Protein AF-I1T7L1-F1 (afdb_monomer_lite)

Radius of gyration: 15.78 Å; chains: 1; bounding box: 38×20×42 Å

Foldseek 3Di:
DPPCLPAQAEDADPPLVPVQVVVQVVNVVVVSHDPVRGYYDQVVLQLVVLVVVCVVVVHDSVPDGWDWDAGNDDPRTRTDD

Structure (mmCIF, N/CA/C/O backbone):
data_AF-I1T7L1-F1
#
_entry.id   AF-I1T7L1-F1
#
loop_
_atom_site.group_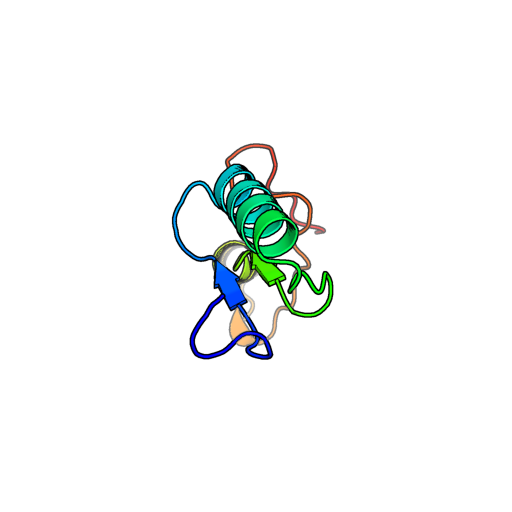PDB
_atom_site.id
_atom_site.type_symbol
_atom_site.label_atom_id
_atom_site.label_alt_id
_atom_site.label_comp_id
_atom_site.label_asym_id
_atom_site.label_entity_id
_atom_site.label_seq_id
_atom_site.pdbx_PDB_ins_code
_atom_site.Cartn_x
_atom_site.Cartn_y
_atom_site.Cartn_z
_atom_site.occupancy
_atom_site.B_iso_or_equiv
_atom_site.auth_seq_id
_atom_site.auth_comp_id
_atom_site.auth_asym_id
_atom_site.auth_atom_id
_atom_site.pdbx_PDB_model_num
ATOM 1 N N . ALA A 1 1 ? -16.663 6.909 9.183 1.00 79.75 1 ALA A N 1
ATOM 2 C CA . ALA A 1 1 ? -16.965 6.404 10.540 1.00 79.75 1 ALA A CA 1
ATOM 3 C C . ALA A 1 1 ? -18.469 6.336 10.816 1.00 79.75 1 ALA A C 1
ATOM 5 O O . ALA A 1 1 ? -18.953 5.241 11.025 1.00 79.75 1 ALA A O 1
ATOM 6 N N . ARG A 1 2 ? -19.218 7.453 10.786 1.00 88.50 2 ARG A N 1
ATOM 7 C CA . ARG A 1 2 ? -20.649 7.461 11.164 1.00 88.50 2 ARG A CA 1
ATOM 8 C C . ARG A 1 2 ? -21.600 6.850 10.124 1.00 88.50 2 ARG A C 1
ATOM 10 O O . ARG A 1 2 ? -22.453 6.060 10.488 1.00 88.50 2 ARG A O 1
ATOM 17 N N . THR A 1 3 ? -21.438 7.202 8.849 1.00 96.75 3 THR A N 1
ATOM 18 C CA . THR A 1 3 ? -22.396 6.825 7.789 1.00 96.75 3 THR A CA 1
ATOM 19 C C . THR A 1 3 ? -22.160 5.423 7.229 1.00 96.75 3 THR A C 1
ATOM 21 O O . THR A 1 3 ? -23.097 4.649 7.084 1.00 96.75 3 THR A O 1
ATOM 24 N N . SER A 1 4 ? -20.898 5.083 6.953 1.00 96.88 4 SER A N 1
ATOM 25 C CA . SER A 1 4 ? -20.517 3.812 6.317 1.00 96.88 4 SER A CA 1
ATOM 26 C C . SER A 1 4 ? -19.378 3.133 7.092 1.00 96.88 4 SER A C 1
ATOM 28 O O . SER A 1 4 ? -18.260 3.053 6.583 1.00 96.88 4 SER A O 1
ATOM 30 N N . PRO A 1 5 ? -19.601 2.686 8.344 1.00 95.69 5 PRO A N 1
ATOM 31 C CA . PRO A 1 5 ? -18.549 2.102 9.191 1.00 95.69 5 PRO A CA 1
ATOM 32 C C . PRO A 1 5 ? -17.933 0.821 8.610 1.00 95.69 5 PRO A C 1
ATOM 34 O O . PRO A 1 5 ? -16.792 0.499 8.912 1.00 95.69 5 PRO A O 1
ATOM 37 N N . ASN A 1 6 ? -18.667 0.119 7.742 1.00 95.69 6 ASN A N 1
ATOM 38 C CA . ASN A 1 6 ? -18.251 -1.152 7.150 1.00 95.69 6 ASN A CA 1
ATOM 39 C C . ASN A 1 6 ? -17.615 -1.024 5.755 1.00 95.69 6 ASN A C 1
ATOM 41 O O . ASN A 1 6 ? -17.332 -2.056 5.140 1.00 95.69 6 ASN A O 1
ATOM 45 N N . ALA A 1 7 ? -17.420 0.191 5.235 1.00 98.19 7 ALA A N 1
ATOM 46 C CA . ALA A 1 7 ? -16.802 0.402 3.927 1.00 98.19 7 ALA A CA 1
ATOM 47 C C . ALA A 1 7 ? -15.305 0.044 3.932 1.00 98.19 7 ALA A C 1
ATOM 49 O O . ALA A 1 7 ? -14.638 0.138 4.962 1.00 98.19 7 ALA A O 1
ATOM 50 N N . CYS A 1 8 ? -14.779 -0.329 2.766 1.00 98.38 8 CYS A N 1
ATOM 51 C CA . CYS A 1 8 ? -13.341 -0.358 2.511 1.00 98.38 8 CYS A CA 1
ATOM 52 C C . CYS A 1 8 ? -12.844 1.077 2.292 1.00 98.38 8 CYS A C 1
ATOM 54 O O . CYS A 1 8 ? -13.428 1.822 1.505 1.00 98.38 8 CYS A O 1
ATOM 56 N N . ILE A 1 9 ? -11.790 1.474 3.000 1.00 98.44 9 ILE A N 1
ATOM 57 C CA . ILE A 1 9 ? -11.264 2.838 3.037 1.00 98.44 9 ILE A CA 1
ATOM 58 C C . ILE A 1 9 ? -9.854 2.827 2.447 1.00 98.44 9 ILE A C 1
ATOM 60 O O . ILE A 1 9 ? -8.915 2.341 3.078 1.00 98.44 9 ILE A O 1
ATOM 64 N N . GLY A 1 10 ? -9.723 3.403 1.252 1.00 98.44 10 GLY A N 1
ATOM 65 C CA . GLY A 1 10 ? -8.442 3.667 0.602 1.00 98.44 10 GLY A CA 1
ATOM 66 C C . GLY A 1 10 ? -7.988 5.106 0.836 1.00 98.44 10 GLY A C 1
ATOM 67 O O . GLY A 1 10 ? -8.699 6.046 0.481 1.00 98.44 10 GLY A O 1
ATOM 68 N N . ILE A 1 11 ? -6.809 5.291 1.424 1.00 98.56 11 ILE A N 1
ATOM 69 C CA . ILE A 1 11 ? -6.211 6.609 1.660 1.00 98.56 11 ILE A CA 1
ATOM 70 C C . ILE A 1 11 ? -5.242 6.943 0.524 1.00 98.56 11 ILE A C 1
ATOM 72 O O . ILE A 1 11 ? -4.214 6.288 0.374 1.00 98.56 11 ILE A O 1
ATOM 76 N N . ILE A 1 12 ? -5.575 7.981 -0.247 1.00 98.38 12 ILE A N 1
ATOM 77 C CA . ILE A 1 12 ? -4.721 8.550 -1.309 1.00 98.38 12 ILE A CA 1
ATOM 78 C C . ILE A 1 12 ? -4.035 9.837 -0.830 1.00 98.38 12 ILE A C 1
ATOM 80 O O . ILE A 1 12 ? -2.968 10.203 -1.315 1.00 98.38 12 ILE A O 1
ATOM 84 N N . THR A 1 13 ? -4.642 10.541 0.129 1.00 98.38 13 THR A N 1
ATOM 85 C CA . THR A 1 13 ? -4.125 11.812 0.640 1.00 98.38 13 THR A CA 1
ATOM 86 C C . THR A 1 13 ? -2.697 11.655 1.149 1.00 98.38 13 THR A C 1
ATOM 88 O O . THR A 1 13 ? -2.429 10.855 2.047 1.00 98.38 13 THR A O 1
ATOM 91 N N . ASN A 1 14 ? -1.795 12.461 0.596 1.00 97.19 14 ASN A N 1
ATOM 92 C CA . ASN A 1 14 ? -0.413 12.505 1.037 1.00 97.19 14 ASN A CA 1
ATOM 93 C C . ASN A 1 14 ? -0.250 13.291 2.347 1.00 97.19 14 ASN A C 1
ATOM 95 O O . ASN A 1 14 ? -0.973 14.265 2.564 1.00 97.19 14 ASN A O 1
ATOM 99 N N . PRO A 1 15 ? 0.725 12.914 3.193 1.00 97.25 15 PRO A N 1
ATOM 100 C CA . PRO A 1 15 ? 1.609 11.750 3.054 1.00 97.25 15 PRO A CA 1
ATOM 101 C C . PRO A 1 15 ? 0.922 10.456 3.530 1.00 97.25 15 PRO A C 1
ATOM 103 O O . PRO A 1 15 ? 0.546 10.348 4.698 1.00 97.25 15 PRO A O 1
ATOM 106 N N . VAL A 1 16 ? 0.787 9.449 2.655 1.00 98.31 16 VAL A N 1
ATOM 107 C CA . VAL A 1 16 ? 0.045 8.201 2.960 1.00 98.31 16 VAL A CA 1
ATOM 108 C C . VAL A 1 16 ? 0.597 7.498 4.207 1.00 98.31 16 VAL A C 1
ATOM 110 O O . VAL A 1 16 ? -0.184 7.040 5.044 1.00 98.31 16 VAL A O 1
ATOM 113 N N . ASN A 1 17 ? 1.924 7.513 4.386 1.00 97.94 17 ASN A N 1
ATOM 114 C CA . ASN A 1 17 ? 2.620 6.941 5.547 1.00 97.94 17 ASN A CA 1
ATOM 115 C C . ASN A 1 17 ? 2.107 7.480 6.890 1.00 97.94 17 ASN A C 1
ATOM 117 O O . ASN A 1 17 ? 2.139 6.767 7.888 1.00 97.94 17 ASN A O 1
ATOM 121 N N . THR A 1 18 ? 1.617 8.721 6.915 1.00 98.19 18 THR A N 1
ATOM 122 C CA . THR A 1 18 ? 1.090 9.369 8.122 1.00 98.19 18 THR A CA 1
ATOM 123 C C . THR A 1 18 ? -0.437 9.365 8.137 1.00 98.19 18 THR A C 1
ATOM 125 O O . THR A 1 18 ? -1.051 9.181 9.189 1.00 98.19 18 THR A O 1
ATOM 128 N N . MET A 1 19 ? -1.076 9.525 6.975 1.00 98.44 19 MET A N 1
ATOM 129 C CA . MET A 1 19 ? -2.534 9.619 6.876 1.00 98.44 19 MET A CA 1
ATOM 130 C C . MET A 1 19 ? -3.240 8.299 7.206 1.00 98.44 19 MET A C 1
ATOM 132 O O . MET A 1 19 ? -4.313 8.327 7.810 1.00 98.44 19 MET A O 1
ATOM 136 N N . VAL A 1 20 ? -2.647 7.145 6.878 1.00 98.50 20 VAL A N 1
ATOM 137 C CA . VAL A 1 20 ? -3.217 5.833 7.234 1.00 98.50 20 VAL A CA 1
ATOM 138 C C . VAL A 1 20 ? -3.246 5.622 8.757 1.00 98.50 20 VAL A C 1
ATOM 140 O O . VAL A 1 20 ? -4.333 5.357 9.278 1.00 98.50 20 VAL A O 1
ATOM 143 N N . PRO A 1 21 ? -2.140 5.806 9.511 1.00 98.38 21 PRO A N 1
ATOM 144 C CA . PRO A 1 21 ? -2.183 5.777 10.974 1.00 98.38 21 PRO A CA 1
ATOM 145 C C . PRO A 1 21 ? -3.181 6.769 11.587 1.00 98.38 21 PRO A C 1
ATOM 147 O O . PRO A 1 21 ? -3.926 6.400 12.493 1.00 98.38 21 PRO A O 1
ATOM 150 N N . ILE A 1 22 ? -3.264 8.003 11.071 1.00 98.56 22 ILE A N 1
ATOM 151 C CA . ILE A 1 22 ? -4.246 8.995 11.547 1.00 98.56 22 ILE A CA 1
ATOM 152 C C . ILE A 1 22 ? -5.678 8.480 11.351 1.00 98.56 22 ILE A C 1
ATOM 154 O O . ILE A 1 22 ? -6.490 8.534 12.277 1.00 98.56 22 ILE A O 1
ATOM 158 N N . ALA A 1 23 ? -5.996 7.953 10.166 1.00 98.38 23 ALA A N 1
ATOM 159 C CA . ALA A 1 23 ? -7.309 7.385 9.882 1.00 98.38 23 ALA A CA 1
ATOM 160 C C . ALA A 1 23 ? -7.622 6.191 10.797 1.00 98.38 23 ALA A C 1
ATOM 162 O O . ALA A 1 23 ? -8.746 6.085 11.295 1.00 98.38 23 ALA A O 1
ATOM 163 N N . ALA A 1 24 ? -6.634 5.335 11.078 1.00 98.56 24 ALA A N 1
ATOM 164 C CA . ALA A 1 24 ? -6.780 4.222 12.010 1.00 98.56 24 ALA A CA 1
ATOM 165 C C . ALA A 1 24 ? -7.176 4.714 13.410 1.00 98.56 24 ALA A C 1
ATOM 167 O O . ALA A 1 24 ? -8.143 4.212 13.979 1.00 98.56 24 ALA A O 1
ATOM 168 N N . GLU A 1 25 ? -6.506 5.739 13.940 1.00 98.62 25 GLU A N 1
ATOM 169 C CA . GLU A 1 25 ? -6.829 6.305 15.255 1.00 98.62 25 GLU A CA 1
ATOM 170 C C . GLU A 1 25 ? -8.217 6.956 15.300 1.00 98.62 25 GLU A C 1
ATOM 172 O O . GLU A 1 25 ? -8.947 6.798 16.280 1.00 98.62 25 GLU A O 1
ATOM 177 N N . VAL A 1 26 ? -8.642 7.631 14.228 1.00 98.25 26 VAL A N 1
ATOM 178 C CA . VAL A 1 26 ? -10.007 8.176 14.125 1.00 98.25 26 VAL A CA 1
ATOM 179 C C . VAL A 1 26 ? -11.053 7.057 14.145 1.00 98.25 26 VAL A C 1
ATOM 181 O O . VAL A 1 26 ? -12.069 7.171 14.832 1.00 98.25 26 VAL A O 1
ATOM 184 N N . LEU A 1 27 ? -10.814 5.959 13.424 1.00 98.31 27 LEU A N 1
ATOM 185 C CA . LEU A 1 27 ? -11.715 4.805 13.403 1.00 98.31 27 LEU A CA 1
ATOM 186 C C . LEU A 1 27 ? -11.737 4.064 14.747 1.00 98.31 27 LEU A C 1
ATOM 188 O O . LEU A 1 27 ? -12.811 3.641 15.176 1.00 98.31 27 LEU A O 1
ATOM 192 N N . LYS A 1 28 ? -10.590 3.945 15.432 1.00 98.38 28 LYS A N 1
ATOM 193 C CA . LYS A 1 28 ? -10.487 3.350 16.776 1.00 98.38 28 LYS A CA 1
ATOM 194 C C . LYS A 1 28 ? -11.263 4.171 17.799 1.00 98.38 28 LYS A C 1
ATOM 196 O O . LYS A 1 28 ? -12.075 3.608 18.524 1.00 98.38 28 LYS A O 1
ATOM 201 N N . LYS A 1 29 ? -11.095 5.500 17.801 1.00 98.25 29 LYS A N 1
ATOM 202 C CA . LYS A 1 29 ? -11.872 6.419 18.656 1.00 98.25 29 LYS A CA 1
ATOM 203 C C . LYS A 1 29 ? -13.376 6.325 18.403 1.00 98.25 29 LYS A C 1
ATOM 205 O O . LYS A 1 29 ? -14.161 6.525 19.321 1.00 98.25 29 LYS A O 1
ATOM 210 N N . ALA A 1 30 ? -13.775 6.014 17.172 1.00 97.62 30 ALA A N 1
ATOM 211 C CA . ALA A 1 30 ? -15.169 5.788 16.807 1.00 97.62 30 ALA A CA 1
ATOM 212 C C . ALA A 1 30 ? -15.666 4.350 17.072 1.00 97.62 30 ALA A C 1
ATOM 214 O O . ALA A 1 30 ? -16.836 4.079 16.820 1.00 97.62 30 ALA A O 1
ATOM 215 N N . GLY A 1 31 ? -14.811 3.430 17.541 1.00 97.94 31 GLY A N 1
ATOM 216 C CA . GLY A 1 31 ? -15.173 2.040 17.846 1.00 97.94 31 GLY A CA 1
ATOM 217 C C . GLY A 1 31 ? -15.448 1.151 16.627 1.00 97.94 31 GLY A C 1
ATOM 218 O O . GLY A 1 31 ? -16.038 0.088 16.774 1.00 97.94 31 GLY A O 1
ATOM 219 N N . VAL A 1 32 ? -15.043 1.570 15.421 1.00 98.25 32 VAL A N 1
ATOM 220 C CA . VAL A 1 32 ? -15.379 0.891 14.148 1.00 98.25 32 VAL A CA 1
ATOM 221 C C . VAL A 1 32 ? -14.144 0.499 13.329 1.00 98.25 32 VAL A C 1
ATOM 223 O O . VAL A 1 32 ? -14.234 0.254 12.128 1.00 98.25 32 VAL A O 1
ATOM 226 N N 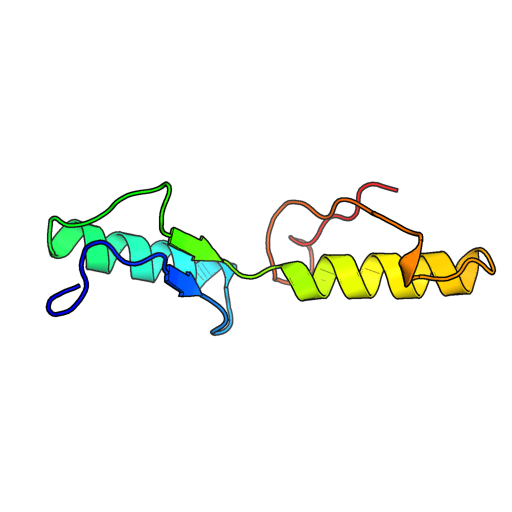. TYR A 1 33 ? -12.963 0.483 13.950 1.00 98.31 33 TYR A N 1
ATOM 227 C CA . TYR A 1 33 ? -11.722 0.132 13.264 1.00 98.31 33 TYR A CA 1
ATOM 228 C C . TYR A 1 33 ? -11.686 -1.347 12.873 1.00 98.31 33 TYR A C 1
ATOM 230 O O . TYR A 1 33 ? -11.797 -2.229 13.721 1.00 98.31 33 TYR A O 1
ATOM 238 N N . ASN A 1 34 ? -11.462 -1.604 11.584 1.00 98.12 34 ASN A N 1
ATOM 239 C CA . ASN A 1 34 ? -11.160 -2.925 11.051 1.00 98.12 34 ASN A CA 1
ATOM 240 C C . ASN A 1 34 ? -9.858 -2.838 10.231 1.00 98.12 34 ASN A C 1
ATOM 242 O O . ASN A 1 34 ? -9.864 -2.186 9.181 1.00 98.12 34 ASN A O 1
ATOM 246 N N . PRO A 1 35 ? -8.757 -3.482 10.669 1.00 97.69 35 PRO A N 1
ATOM 247 C CA . PRO A 1 35 ? -7.469 -3.409 9.978 1.00 97.69 35 PRO A CA 1
ATOM 248 C C . PRO A 1 35 ? -7.513 -3.990 8.557 1.00 97.69 35 PRO A C 1
ATOM 250 O O . PRO A 1 35 ? -6.754 -3.549 7.705 1.00 97.69 35 PRO A O 1
ATOM 253 N N . ASN A 1 36 ? -8.444 -4.903 8.259 1.00 98.38 36 ASN A N 1
ATOM 254 C CA . ASN A 1 36 ? -8.598 -5.499 6.927 1.00 98.38 36 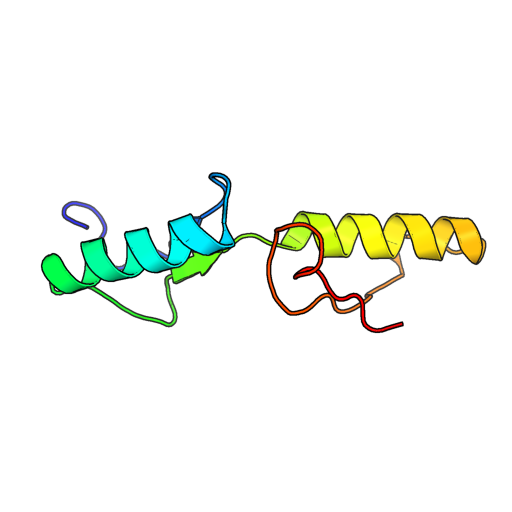ASN A CA 1
ATOM 255 C C . ASN A 1 36 ? -9.356 -4.591 5.941 1.00 98.38 36 ASN A C 1
ATOM 257 O O . ASN A 1 36 ? -9.548 -4.963 4.786 1.00 98.38 36 ASN A O 1
ATOM 261 N N . LYS A 1 37 ? -9.849 -3.429 6.392 1.00 98.31 37 LYS A N 1
ATOM 262 C CA . LYS A 1 37 ? -10.640 -2.491 5.578 1.00 98.31 37 LYS A CA 1
ATOM 263 C C . LYS A 1 37 ? -10.023 -1.102 5.463 1.00 98.31 37 LYS A C 1
ATOM 265 O O . LYS A 1 37 ? -10.628 -0.247 4.826 1.00 98.31 37 LYS A O 1
ATOM 270 N N . LEU A 1 38 ? -8.855 -0.864 6.053 1.00 98.56 38 LEU A N 1
ATOM 271 C CA . LEU A 1 38 ? -8.124 0.392 5.919 1.00 98.56 38 LEU A CA 1
ATOM 272 C C . LEU A 1 38 ? -6.802 0.126 5.203 1.00 98.56 38 LEU A C 1
ATOM 274 O O . LEU A 1 38 ? -5.976 -0.627 5.707 1.00 98.56 38 LEU A O 1
ATOM 278 N N . PHE A 1 39 ? -6.587 0.771 4.062 1.00 98.62 39 PHE A N 1
ATOM 279 C CA . PHE A 1 39 ? -5.360 0.625 3.283 1.00 98.62 39 PHE A CA 1
ATOM 280 C C . PHE A 1 39 ? -4.889 1.967 2.722 1.00 98.62 39 PHE A C 1
ATOM 282 O O . PHE A 1 39 ? -5.685 2.839 2.369 1.00 98.62 39 PHE A O 1
ATOM 289 N N . GLY A 1 40 ? -3.571 2.135 2.651 1.00 98.56 40 GLY A N 1
ATOM 290 C CA . GLY A 1 40 ? -2.941 3.216 1.899 1.00 98.56 40 GLY A CA 1
ATOM 291 C C . GLY A 1 40 ? -2.810 2.817 0.438 1.00 98.56 40 GLY A C 1
ATOM 292 O O . GLY A 1 40 ? -2.407 1.695 0.143 1.00 98.56 40 GLY A O 1
ATOM 293 N N . VAL A 1 41 ? -3.155 3.714 -0.479 1.00 98.50 41 VAL A N 1
ATOM 294 C CA . VAL A 1 41 ? -3.021 3.450 -1.913 1.00 98.50 41 VAL A CA 1
ATOM 295 C C . VAL A 1 41 ? -1.577 3.731 -2.329 1.00 98.50 41 VAL A C 1
ATOM 297 O O . VAL A 1 41 ? -1.180 4.886 -2.434 1.00 98.50 41 VAL A O 1
ATOM 300 N N . THR A 1 42 ? -0.800 2.673 -2.570 1.00 98.50 42 THR A N 1
ATOM 301 C CA . THR A 1 42 ? 0.610 2.739 -3.013 1.00 98.50 42 THR A CA 1
ATOM 302 C C . THR A 1 42 ? 0.804 2.293 -4.466 1.00 98.50 42 THR A C 1
ATOM 304 O O . THR A 1 42 ? 1.922 2.233 -4.968 1.00 98.50 42 THR A O 1
ATOM 307 N N . THR A 1 43 ? -0.290 2.010 -5.180 1.00 98.06 43 THR A N 1
ATOM 308 C CA . THR A 1 43 ? -0.289 1.430 -6.533 1.00 98.06 43 THR A CA 1
ATOM 309 C C . THR A 1 43 ? 0.497 2.256 -7.555 1.00 98.06 43 THR A C 1
ATOM 311 O O . THR A 1 43 ? 1.049 1.698 -8.498 1.00 98.06 43 THR A O 1
ATOM 314 N N . LEU A 1 44 ? 0.597 3.577 -7.365 1.00 97.81 44 LEU A N 1
ATOM 315 C CA . LEU A 1 44 ? 1.397 4.441 -8.235 1.00 97.81 44 LEU A CA 1
ATOM 316 C C . LEU A 1 44 ? 2.881 4.046 -8.250 1.00 97.81 44 LEU A C 1
ATOM 318 O O . LEU A 1 44 ? 3.519 4.154 -9.294 1.00 97.81 44 LEU A O 1
ATOM 322 N N . ASP A 1 45 ? 3.428 3.584 -7.125 1.00 98.12 45 ASP A N 1
ATOM 323 C CA . ASP A 1 45 ? 4.836 3.194 -7.060 1.00 98.12 45 ASP A CA 1
ATOM 324 C C . ASP A 1 45 ? 5.087 1.905 -7.850 1.00 98.12 45 ASP A C 1
ATOM 326 O O . ASP A 1 45 ? 6.079 1.827 -8.565 1.00 98.12 45 ASP A O 1
ATOM 330 N N . ILE A 1 46 ? 4.143 0.957 -7.826 1.00 98.12 46 ILE A N 1
ATOM 331 C CA . ILE A 1 46 ? 4.182 -0.260 -8.658 1.00 98.12 46 ILE A CA 1
ATOM 332 C C . ILE A 1 46 ? 4.163 0.115 -10.143 1.00 98.12 46 ILE A C 1
ATOM 334 O O . ILE A 1 46 ? 5.025 -0.310 -10.908 1.00 98.12 46 ILE A O 1
ATOM 338 N N . ILE A 1 47 ? 3.221 0.974 -10.554 1.00 98.00 47 ILE A N 1
ATOM 339 C CA . ILE A 1 47 ? 3.105 1.420 -11.952 1.00 98.00 47 ILE A CA 1
ATOM 340 C C . ILE A 1 47 ? 4.393 2.121 -12.407 1.00 98.00 47 ILE A C 1
ATOM 342 O O . ILE A 1 47 ? 4.864 1.889 -13.523 1.00 98.00 47 ILE A O 1
ATOM 346 N N . ARG A 1 48 ? 4.998 2.950 -11.548 1.00 98.00 48 ARG A N 1
ATOM 347 C CA . ARG A 1 48 ? 6.288 3.597 -11.828 1.00 98.00 48 ARG A CA 1
ATOM 348 C C . ARG A 1 48 ? 7.417 2.582 -11.968 1.00 98.00 48 ARG A C 1
ATOM 350 O O . ARG A 1 48 ? 8.161 2.666 -12.939 1.00 98.00 48 ARG A O 1
ATOM 357 N N . SER A 1 49 ? 7.525 1.619 -11.054 1.00 98.19 49 SER A N 1
ATOM 358 C CA . SER A 1 49 ? 8.531 0.556 -11.126 1.00 98.19 49 SER A CA 1
ATOM 359 C C . SER A 1 49 ? 8.406 -0.258 -12.412 1.00 98.19 49 SER A C 1
ATOM 361 O O . SER A 1 49 ? 9.398 -0.403 -13.125 1.00 98.19 49 SER A O 1
ATOM 363 N N . ASN A 1 50 ? 7.195 -0.699 -12.763 1.00 98.50 50 ASN A N 1
ATOM 364 C CA . ASN A 1 50 ? 6.925 -1.407 -14.018 1.00 98.50 50 ASN A CA 1
ATOM 365 C C . ASN A 1 50 ? 7.313 -0.565 -15.238 1.00 98.50 50 ASN A C 1
ATOM 367 O O . ASN A 1 50 ? 7.934 -1.075 -16.165 1.00 98.50 50 ASN A O 1
ATOM 371 N N . THR A 1 51 ? 6.995 0.732 -15.225 1.00 98.50 51 THR A N 1
ATOM 372 C CA . THR A 1 51 ? 7.334 1.647 -16.325 1.00 98.50 51 THR A CA 1
ATOM 373 C C . THR A 1 51 ? 8.846 1.781 -16.492 1.00 98.50 51 THR A C 1
ATOM 375 O O . THR A 1 51 ? 9.358 1.564 -17.586 1.00 98.50 51 THR A O 1
ATOM 378 N N . PHE A 1 52 ? 9.577 2.079 -15.414 1.00 98.12 52 PHE A N 1
ATOM 379 C CA . PHE A 1 52 ? 11.022 2.309 -15.483 1.00 98.12 52 PHE A CA 1
ATOM 380 C C . PHE A 1 52 ? 11.810 1.044 -15.825 1.00 98.12 52 PHE A C 1
ATOM 382 O O . PHE A 1 52 ? 12.766 1.098 -16.596 1.00 98.12 52 PHE A O 1
ATOM 389 N N . VAL A 1 53 ? 11.415 -0.110 -15.284 1.00 98.00 53 VAL A N 1
ATOM 390 C CA . VAL A 1 53 ? 12.072 -1.380 -15.616 1.00 98.00 53 VAL A CA 1
ATOM 391 C C . VAL A 1 53 ? 11.695 -1.852 -17.014 1.00 98.00 53 VAL A C 1
ATOM 393 O O . VAL A 1 53 ? 12.571 -2.338 -17.726 1.00 98.00 53 VAL A O 1
ATOM 396 N N . GLY A 1 54 ? 10.441 -1.670 -17.436 1.00 98.25 54 GLY A N 1
ATOM 397 C CA . GLY A 1 54 ? 10.006 -1.956 -18.802 1.00 98.25 54 GLY A CA 1
ATOM 398 C C . GLY A 1 54 ? 10.800 -1.155 -19.825 1.00 98.25 54 GLY A C 1
ATOM 399 O O . GLY A 1 54 ? 11.357 -1.733 -20.755 1.00 98.25 54 GLY A O 1
ATOM 400 N N . GLU A 1 55 ? 10.967 0.148 -19.593 1.00 98.19 55 GLU A N 1
ATOM 401 C CA . GLU A 1 55 ? 11.802 1.014 -20.428 1.00 98.19 55 GLU A CA 1
ATOM 402 C C . GLU A 1 55 ? 13.264 0.539 -20.466 1.00 98.19 55 GLU A C 1
ATOM 404 O O . GLU A 1 55 ? 13.824 0.352 -21.547 1.00 98.19 55 GLU A O 1
ATOM 409 N N . LEU A 1 56 ? 13.863 0.257 -19.302 1.00 97.94 56 LEU A N 1
ATOM 410 C CA . LEU A 1 56 ? 15.256 -0.191 -19.190 1.00 97.94 56 LEU A CA 1
ATOM 411 C C . LEU A 1 56 ? 15.512 -1.556 -19.852 1.00 97.94 56 LEU A C 1
ATOM 413 O O . LEU A 1 56 ? 16.621 -1.825 -20.312 1.00 97.94 56 LEU A O 1
ATOM 417 N N . LYS A 1 57 ? 14.517 -2.449 -19.847 1.00 97.25 57 LYS A N 1
ATOM 418 C CA . LYS A 1 57 ? 14.617 -3.819 -20.375 1.00 97.25 57 LYS A CA 1
ATOM 419 C C . LYS A 1 57 ? 13.998 -3.986 -21.762 1.00 97.25 57 LYS A C 1
ATOM 421 O O . LYS A 1 57 ? 14.050 -5.091 -22.293 1.00 97.25 57 LYS A O 1
ATOM 426 N N . HIS A 1 58 ? 13.443 -2.922 -22.343 1.00 97.62 58 HIS A N 1
ATOM 427 C CA . HIS A 1 58 ? 12.679 -2.957 -23.595 1.00 97.62 58 HIS A CA 1
ATOM 428 C C . HIS A 1 58 ? 11.515 -3.965 -23.564 1.00 97.62 58 HIS A C 1
ATOM 430 O O . HIS A 1 58 ? 11.263 -4.680 -24.534 1.00 97.62 58 HIS A O 1
ATOM 436 N N . LEU A 1 59 ? 10.814 -4.028 -22.432 1.00 97.75 59 LEU A N 1
ATOM 437 C CA . LEU A 1 59 ? 9.630 -4.859 -22.213 1.00 97.75 59 LEU A CA 1
ATOM 438 C C . LEU A 1 59 ? 8.387 -3.971 -22.105 1.00 97.75 59 LEU A C 1
ATOM 440 O O . LEU A 1 59 ? 8.479 -2.825 -21.668 1.00 97.75 59 LEU A O 1
ATOM 444 N N . ASP A 1 60 ? 7.220 -4.506 -22.466 1.00 97.81 60 ASP A N 1
ATOM 445 C CA . ASP A 1 60 ? 5.944 -3.818 -22.251 1.00 97.81 60 ASP A CA 1
ATOM 446 C C . ASP A 1 60 ? 5.659 -3.704 -20.737 1.00 97.81 60 ASP A C 1
ATOM 448 O O . ASP A 1 60 ? 5.499 -4.741 -20.080 1.00 97.81 60 ASP A O 1
ATOM 452 N N . PRO A 1 61 ? 5.559 -2.486 -20.161 1.00 97.44 61 PRO A N 1
ATOM 453 C CA . PRO A 1 61 ? 5.266 -2.294 -18.740 1.00 97.44 61 PRO A CA 1
ATOM 454 C C . PRO A 1 61 ? 3.980 -2.974 -18.263 1.00 97.44 61 PRO A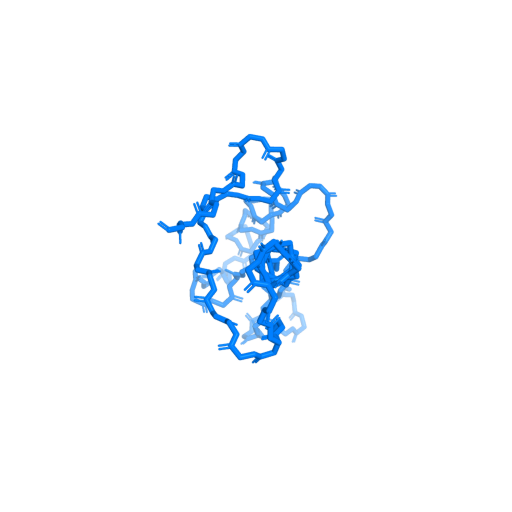 C 1
ATOM 456 O O . PRO A 1 61 ? 3.888 -3.331 -17.090 1.00 97.44 61 PRO A O 1
ATOM 459 N N . ALA A 1 62 ? 2.995 -3.173 -19.147 1.00 96.75 62 ALA A N 1
ATOM 460 C CA . ALA A 1 62 ? 1.742 -3.850 -18.813 1.00 96.75 62 ALA A CA 1
ATOM 461 C C . ALA A 1 62 ? 1.921 -5.356 -18.552 1.00 96.75 62 ALA A C 1
ATOM 463 O O . ALA A 1 62 ? 1.046 -5.984 -17.959 1.00 96.75 62 ALA A O 1
ATOM 464 N N . THR A 1 63 ? 3.046 -5.931 -18.985 1.00 97.06 63 THR A N 1
ATOM 465 C CA . THR A 1 63 ? 3.391 -7.347 -18.772 1.00 97.06 63 THR A CA 1
ATOM 466 C C . THR A 1 63 ? 4.254 -7.576 -17.533 1.00 97.06 63 THR A C 1
ATOM 468 O O . THR A 1 63 ? 4.510 -8.723 -17.169 1.00 97.06 63 THR A O 1
ATOM 471 N N . LEU A 1 64 ? 4.703 -6.498 -16.882 1.00 96.94 64 LEU A N 1
ATOM 472 C CA . LEU A 1 64 ? 5.534 -6.549 -15.687 1.00 96.94 64 LEU A CA 1
ATOM 473 C C . LEU A 1 64 ? 4.684 -6.466 -14.416 1.00 96.94 64 LEU A C 1
ATOM 475 O O . LEU A 1 64 ? 3.707 -5.723 -14.352 1.00 96.94 64 LEU A O 1
ATOM 4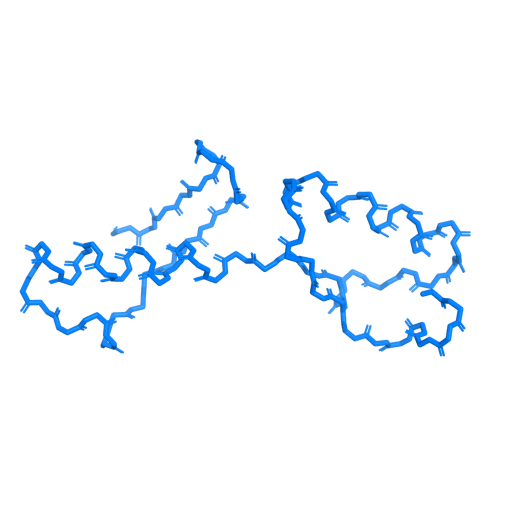79 N N . ASP A 1 65 ? 5.108 -7.195 -13.387 1.00 96.00 65 ASP A N 1
ATOM 480 C CA . ASP A 1 65 ? 4.569 -7.105 -12.030 1.00 96.00 65 ASP A CA 1
ATOM 481 C C . ASP A 1 65 ? 5.736 -7.058 -11.042 1.00 96.00 65 ASP A C 1
ATOM 483 O O . ASP A 1 65 ? 6.263 -8.089 -10.626 1.00 96.00 65 ASP A O 1
ATOM 487 N N . ILE A 1 66 ? 6.210 -5.846 -10.748 1.00 97.88 66 ILE A N 1
ATOM 488 C CA . ILE A 1 66 ? 7.317 -5.606 -9.822 1.00 97.88 66 ILE A CA 1
ATOM 489 C C . ILE A 1 66 ? 6.732 -5.273 -8.453 1.00 97.88 66 ILE A C 1
ATOM 491 O O . ILE A 1 66 ? 6.144 -4.197 -8.286 1.00 97.88 66 ILE A O 1
ATOM 495 N N . PRO A 1 67 ? 6.916 -6.140 -7.442 1.00 98.25 67 PRO A N 1
ATOM 496 C CA . PRO A 1 67 ? 6.433 -5.853 -6.105 1.00 98.25 67 PRO A CA 1
ATOM 497 C C . PRO A 1 67 ? 7.139 -4.623 -5.531 1.00 98.25 67 PRO A C 1
ATOM 499 O O . PRO A 1 67 ? 8.367 -4.532 -5.538 1.00 98.25 67 PRO A O 1
ATOM 502 N N . VAL A 1 68 ? 6.363 -3.691 -4.982 1.00 98.50 68 VAL A N 1
ATOM 503 C CA . VAL A 1 68 ? 6.881 -2.536 -4.240 1.00 98.50 68 VAL A CA 1
ATOM 504 C C . VAL A 1 68 ? 6.355 -2.599 -2.814 1.00 98.50 68 VAL A C 1
ATOM 506 O O . VAL A 1 68 ? 5.145 -2.668 -2.593 1.00 98.50 68 VAL A O 1
ATOM 509 N N . ILE A 1 69 ? 7.267 -2.591 -1.843 1.00 98.31 69 ILE A N 1
ATOM 510 C CA . ILE A 1 69 ? 6.960 -2.716 -0.415 1.00 98.31 69 ILE A CA 1
ATOM 511 C C . ILE A 1 69 ? 7.450 -1.498 0.379 1.00 98.31 69 ILE A C 1
ATOM 513 O O . ILE A 1 69 ? 8.123 -0.614 -0.149 1.00 98.31 69 ILE A O 1
ATOM 517 N N . GLY A 1 70 ? 7.115 -1.466 1.672 1.00 97.88 70 GLY A N 1
ATOM 518 C CA . GLY A 1 70 ? 7.489 -0.392 2.589 1.00 97.88 70 GLY A CA 1
ATOM 519 C C . GLY A 1 70 ? 6.389 0.662 2.718 1.00 97.88 70 GLY A C 1
ATOM 520 O O . GLY A 1 70 ? 5.294 0.356 3.185 1.00 97.88 70 GLY A O 1
ATOM 521 N N . GLY A 1 71 ? 6.691 1.906 2.354 1.00 97.25 71 GLY A N 1
ATOM 522 C CA . GLY A 1 71 ? 5.770 3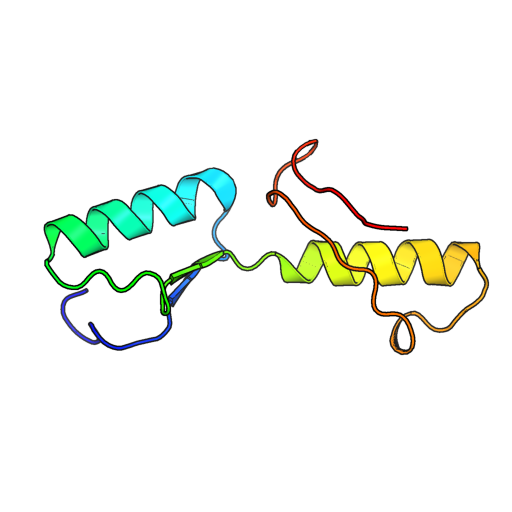.043 2.387 1.00 97.25 71 GLY A CA 1
ATOM 523 C C . GLY A 1 71 ? 5.676 3.767 1.042 1.00 97.25 71 GLY A C 1
ATOM 524 O O . GLY A 1 71 ? 6.227 3.325 0.046 1.00 97.25 71 GLY A O 1
ATOM 525 N N . HIS A 1 72 ? 4.994 4.911 1.038 1.00 97.75 72 HIS A N 1
ATOM 526 C CA . HIS A 1 72 ? 4.745 5.787 -0.113 1.00 97.75 72 HIS A CA 1
ATOM 527 C C . HIS A 1 72 ? 5.428 7.156 0.065 1.00 97.75 72 HIS A C 1
ATOM 529 O O . HIS A 1 72 ? 4.840 8.219 -0.141 1.00 97.75 72 HIS A O 1
ATOM 535 N N . SER A 1 73 ? 6.657 7.185 0.588 1.00 94.00 73 SER A N 1
ATOM 536 C CA . SER A 1 73 ? 7.413 8.436 0.758 1.00 94.00 73 SER A CA 1
ATOM 537 C C . SER A 1 73 ? 8.913 8.208 0.622 1.00 94.00 73 SER A C 1
ATOM 539 O O . SER A 1 73 ? 9.526 7.595 1.498 1.00 94.00 73 SER A O 1
ATOM 541 N N . GLY A 1 74 ? 9.504 8.741 -0.451 1.00 93.56 74 GLY A N 1
ATOM 542 C CA . GLY A 1 74 ? 10.950 8.749 -0.686 1.00 93.56 74 GLY A CA 1
ATOM 543 C C . GLY A 1 74 ? 11.603 7.392 -0.419 1.00 93.56 74 GLY A C 1
ATOM 544 O O . GLY A 1 74 ? 11.234 6.392 -1.020 1.00 93.56 74 GLY A O 1
ATOM 545 N N . VAL A 1 75 ? 12.527 7.363 0.544 1.00 96.56 75 VAL A N 1
ATOM 546 C CA . VAL A 1 75 ? 13.324 6.179 0.923 1.00 96.56 75 VAL A CA 1
ATOM 547 C C . VAL A 1 75 ? 12.523 5.014 1.511 1.00 96.56 75 VAL A C 1
ATOM 549 O O . VAL A 1 75 ? 13.070 3.935 1.698 1.00 96.56 75 VAL A O 1
ATOM 552 N N . THR A 1 76 ? 11.244 5.215 1.836 1.00 98.00 76 THR A N 1
ATOM 553 C CA . THR A 1 76 ? 10.380 4.121 2.308 1.00 98.00 76 THR A CA 1
ATOM 554 C C . THR A 1 76 ? 9.830 3.269 1.166 1.00 98.00 76 THR A C 1
ATOM 556 O O . THR A 1 76 ? 9.325 2.187 1.438 1.00 98.00 76 THR A O 1
ATOM 559 N N . ILE A 1 77 ? 9.924 3.735 -0.083 1.00 98.50 77 ILE A N 1
ATOM 560 C CA . ILE A 1 77 ? 9.471 3.007 -1.272 1.00 98.50 77 ILE A CA 1
ATOM 561 C C . ILE A 1 77 ? 10.575 2.028 -1.684 1.00 98.50 77 ILE A C 1
ATOM 563 O O . ILE A 1 77 ? 11.666 2.461 -2.056 1.00 98.50 77 ILE A O 1
ATOM 567 N N . LEU A 1 78 ? 10.298 0.722 -1.637 1.00 98.38 78 LEU A N 1
ATOM 568 C CA . LEU A 1 78 ? 11.277 -0.324 -1.947 1.00 98.38 78 LEU A CA 1
ATOM 569 C C . LEU A 1 78 ? 10.764 -1.277 -3.043 1.00 98.38 78 LEU A C 1
ATOM 571 O O . LEU A 1 78 ? 9.993 -2.190 -2.740 1.00 98.38 78 LEU A O 1
ATOM 575 N N . PRO A 1 79 ? 11.193 -1.096 -4.305 1.00 97.75 79 PRO A N 1
ATOM 576 C CA . PRO A 1 79 ? 10.963 -2.064 -5.377 1.00 97.75 79 PRO A CA 1
ATOM 577 C C . PRO A 1 79 ? 11.793 -3.342 -5.175 1.00 97.75 79 PRO A C 1
ATOM 579 O O . PRO A 1 79 ? 12.979 -3.261 -4.852 1.00 97.75 79 PRO A O 1
ATOM 582 N N . LEU A 1 80 ? 11.189 -4.510 -5.397 1.00 97.56 80 LEU A N 1
ATOM 583 C CA . LEU A 1 80 ? 11.844 -5.821 -5.360 1.00 97.56 80 LEU A CA 1
ATOM 584 C C . LEU A 1 80 ? 12.163 -6.272 -6.793 1.00 97.56 80 LEU A C 1
ATOM 586 O O . LEU A 1 80 ? 11.295 -6.810 -7.478 1.00 97.56 80 LEU A O 1
ATOM 590 N N . LEU A 1 81 ? 13.388 -5.978 -7.244 1.00 93.00 81 LEU A N 1
ATOM 591 C CA . LEU A 1 81 ? 13.882 -6.236 -8.606 1.00 93.00 81 LEU A CA 1
ATOM 592 C C . LEU A 1 81 ? 14.495 -7.628 -8.782 1.00 93.00 81 LEU A C 1
ATOM 594 O O . LEU A 1 81 ? 15.139 -8.112 -7.822 1.00 93.00 81 LEU A O 1
#

pLDDT: mean 97.44, std 2.46, range [79.75, 98.62]

Organism: Edwardsiella ictaluri (NCBI:txid67780)

Secondary structure (DSSP, 8-state):
--S-TTS-EEE-SSPHHHHHHHHHHHHHHTT---GGGEEE--HHHHHHHHHHHHHHHT--GGG----EEE-SSGGGEEE--

InterPro domains:
  IPR001252 Malate dehydrogenase, active site [PS00068] (41-53)
  IPR015955 Lactate dehydrogenase/glycoside hydrolase, family 4, C-terminal [G3DSA:3.90.110.10] (42-81)
  IPR015955 Lactate dehydrogenase/glycoside hydrolase, family 4, C-terminal [SSF56327] (41-80)
  IPR022383 Lactate/malate dehydrogenase, C-terminal [PF02866] (42-80)
  IPR036291 NAD(P)-binding domain superfamily [SSF51735] (3-40)

Sequence (81 aa):
ARTSPNACIGIITNPVNTMVPIAAEVLKKAGVYNPNKLFGVTTLDIIRSNTFVGELKHLDPATLDIPVIGGHSGVTILPLL